Protein AF-V5ET49-F1 (afdb_monomer)

Sequence (143 aa):
MPYRIEYSANNRAACKGAKPCKGTKIKKGEMRLGTLVEIQGNQSFAYRHYGCITSQVIRNIKEKDGITDPVDLDGFEELIPADQAKLRRAFAEGHVAEEDIPDSARVKDDPESVEDADQKEAAEAVLPPSSASAESPTKKKRG

Mean predicted aligned error: 13.2 Å

Foldseek 3Di:
DQKAKDFACAFPAQACADPPRGRHTRHGRFIWMWGWDADPNDTDTRIHGPLRDALVNLVCCCPVVVCLACVPHHCLVVDDPVVNVQVRVCSVVSHHDPVSNDPSRDPDPPPPPDDDDPPDPDPPDDDDDDDDDDDDDDDDDDD

Organism: Kalmanozyma brasiliensis (strain GHG001) (NCBI:txid1365824)

Structure (mmCIF, N/CA/C/O backbone):
data_AF-V5ET49-F1
#
_entry.id   AF-V5ET49-F1
#
loop_
_atom_site.group_PDB
_atom_site.id
_atom_site.type_symbol
_atom_site.label_atom_id
_atom_site.label_alt_id
_atom_site.label_comp_id
_atom_site.label_asym_id
_atom_site.label_entity_id
_atom_site.label_seq_id
_atom_site.pdbx_PDB_ins_code
_atom_site.Cartn_x
_atom_site.Cartn_y
_atom_site.Cartn_z
_atom_site.occupancy
_atom_site.B_iso_or_equiv
_atom_site.auth_seq_id
_atom_site.auth_comp_id
_atom_site.auth_asym_id
_atom_site.auth_atom_id
_atom_site.pdbx_PDB_model_num
ATOM 1 N N . MET A 1 1 ? -9.105 10.335 0.039 1.00 68.44 1 MET A N 1
ATOM 2 C CA . MET A 1 1 ? -8.866 9.036 -0.619 1.00 68.44 1 MET A CA 1
ATOM 3 C C . MET A 1 1 ? -8.611 8.005 0.470 1.00 68.44 1 MET A C 1
ATOM 5 O O . MET A 1 1 ? -7.713 8.234 1.272 1.00 68.44 1 MET A O 1
ATOM 9 N N . PRO A 1 2 ? -9.426 6.946 0.595 1.00 88.19 2 PRO A N 1
ATOM 10 C CA . PRO A 1 2 ? -9.289 5.978 1.683 1.00 88.19 2 PRO A CA 1
ATOM 11 C C . PRO A 1 2 ? -8.209 4.924 1.419 1.00 88.19 2 PRO A C 1
ATOM 13 O O . PRO A 1 2 ? -7.975 4.081 2.279 1.00 88.19 2 PRO A O 1
ATOM 16 N N . TYR A 1 3 ? -7.531 4.967 0.273 1.00 93.62 3 TYR A N 1
ATOM 17 C CA . TYR A 1 3 ? -6.403 4.100 -0.042 1.00 93.62 3 TYR A CA 1
ATOM 18 C C . TYR A 1 3 ? -5.184 4.928 -0.435 1.00 93.62 3 TYR A C 1
ATOM 20 O O . TYR A 1 3 ? -5.329 5.945 -1.110 1.00 93.62 3 TYR A O 1
ATOM 28 N N . ARG A 1 4 ? -4.003 4.464 -0.020 1.00 94.69 4 ARG A N 1
ATOM 29 C CA . ARG A 1 4 ? -2.690 5.019 -0.371 1.00 94.69 4 ARG A CA 1
ATOM 30 C C . ARG A 1 4 ? -1.715 3.883 -0.655 1.00 94.69 4 ARG A C 1
ATOM 32 O O . ARG A 1 4 ? -1.625 2.952 0.147 1.00 94.69 4 ARG A O 1
ATOM 39 N N . ILE A 1 5 ? -0.987 3.945 -1.763 1.00 95.50 5 ILE A N 1
ATOM 40 C CA . ILE A 1 5 ? 0.114 3.029 -2.076 1.00 95.50 5 ILE A CA 1
ATOM 41 C C . ILE A 1 5 ? 1.443 3.730 -1.795 1.00 95.50 5 ILE A C 1
ATOM 43 O O . ILE A 1 5 ? 1.634 4.8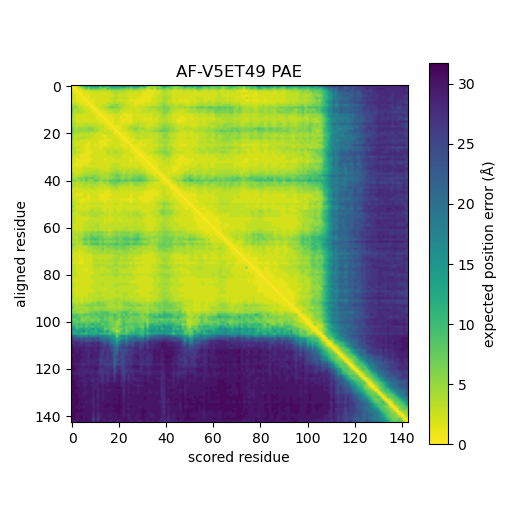78 -2.167 1.00 95.50 5 ILE A O 1
ATOM 47 N N . GLU A 1 6 ? 2.362 3.070 -1.098 1.00 96.50 6 GLU A N 1
ATOM 48 C CA . GLU A 1 6 ? 3.664 3.664 -0.775 1.00 96.50 6 GLU A CA 1
ATOM 49 C C . GLU A 1 6 ? 4.720 2.595 -0.475 1.00 96.50 6 GLU A C 1
ATOM 51 O O . GLU A 1 6 ? 4.405 1.430 -0.198 1.00 96.50 6 GLU A O 1
ATOM 56 N N . TYR A 1 7 ? 5.987 3.008 -0.453 1.00 96.81 7 TYR A N 1
ATOM 57 C CA . TYR A 1 7 ? 7.052 2.215 0.152 1.00 96.81 7 TYR A CA 1
ATOM 58 C C . TYR A 1 7 ? 7.052 2.389 1.666 1.00 96.81 7 TYR A C 1
ATOM 60 O O . TYR A 1 7 ? 6.960 3.493 2.202 1.00 96.81 7 TYR A O 1
ATOM 68 N N . SER A 1 8 ? 7.215 1.285 2.386 1.00 95.50 8 SER A N 1
ATOM 69 C CA . SER A 1 8 ? 7.275 1.322 3.838 1.00 95.50 8 SER A CA 1
ATOM 70 C C . SER A 1 8 ? 8.464 2.159 4.322 1.00 95.50 8 SER A C 1
ATOM 72 O O . SER A 1 8 ? 9.623 1.816 4.087 1.00 95.50 8 SER A O 1
ATOM 74 N N . ALA A 1 9 ? 8.201 3.235 5.063 1.00 94.25 9 ALA A N 1
ATOM 75 C CA . ALA A 1 9 ? 9.263 4.083 5.612 1.00 94.25 9 ALA A CA 1
ATOM 76 C C . ALA A 1 9 ? 10.054 3.406 6.754 1.00 94.25 9 ALA A C 1
ATOM 78 O O . ALA A 1 9 ? 11.196 3.776 7.042 1.00 94.25 9 ALA A O 1
ATOM 79 N N . ASN A 1 10 ? 9.452 2.424 7.437 1.00 93.38 10 ASN A N 1
ATOM 80 C CA . ASN A 1 10 ? 10.017 1.756 8.613 1.00 93.38 10 ASN A CA 1
ATOM 81 C C . ASN A 1 10 ? 9.484 0.317 8.787 1.00 93.38 10 ASN A C 1
ATOM 83 O O . ASN A 1 10 ? 8.608 -0.123 8.057 1.00 93.38 10 ASN A O 1
ATOM 87 N N . ASN A 1 11 ? 9.982 -0.408 9.794 1.00 93.94 11 ASN A N 1
ATOM 88 C CA . ASN A 1 11 ? 9.617 -1.809 10.072 1.00 93.94 11 ASN A CA 1
ATOM 89 C C . ASN A 1 11 ? 8.502 -1.966 11.132 1.00 93.94 11 ASN A C 1
ATOM 91 O O . ASN A 1 11 ? 8.487 -2.948 11.876 1.00 93.94 11 ASN A O 1
ATOM 95 N N . ARG A 1 12 ? 7.618 -0.972 11.312 1.00 92.31 12 ARG A N 1
ATOM 96 C CA . ARG A 1 12 ? 6.642 -0.982 12.425 1.00 92.31 12 ARG A CA 1
ATOM 97 C C . ARG A 1 12 ? 5.300 -1.603 12.049 1.00 92.31 12 ARG A C 1
ATOM 99 O O . ARG A 1 12 ? 4.706 -2.294 12.883 1.00 92.31 12 ARG A O 1
ATOM 106 N N . ALA A 1 13 ? 4.846 -1.369 10.818 1.00 94.44 13 ALA A N 1
ATOM 107 C CA . ALA A 1 13 ? 3.545 -1.817 10.337 1.00 94.44 13 ALA A CA 1
ATOM 108 C C . ALA A 1 13 ? 3.466 -3.349 10.276 1.00 94.44 13 ALA A C 1
ATOM 110 O O . ALA A 1 13 ? 4.402 -4.020 9.839 1.00 94.44 13 ALA A O 1
ATOM 111 N N . ALA A 1 14 ? 2.337 -3.890 10.727 1.00 95.12 14 ALA A N 1
ATOM 112 C CA . ALA A 1 14 ? 2.010 -5.305 10.620 1.00 95.12 14 ALA A CA 1
ATOM 113 C C . ALA A 1 14 ? 0.918 -5.487 9.566 1.00 95.12 14 ALA A C 1
ATOM 115 O O . ALA A 1 14 ? -0.053 -4.728 9.544 1.00 95.12 14 ALA A O 1
ATOM 116 N N . CYS A 1 15 ? 1.068 -6.496 8.717 1.00 95.94 15 CYS A N 1
ATOM 117 C CA . CYS A 1 15 ? 0.145 -6.747 7.628 1.00 95.94 15 CYS A CA 1
ATOM 118 C C . CYS A 1 15 ? -1.242 -7.150 8.138 1.00 95.94 15 CYS A C 1
ATOM 120 O O . CYS A 1 15 ? -1.388 -8.031 8.988 1.00 95.94 15 CYS A O 1
ATOM 122 N N . LYS A 1 16 ? -2.283 -6.525 7.587 1.00 94.44 16 LYS A N 1
ATOM 123 C CA . LYS A 1 16 ? -3.695 -6.858 7.835 1.00 94.44 16 LYS A CA 1
ATOM 124 C C . LYS A 1 16 ? -4.288 -7.792 6.769 1.00 94.44 16 LYS A C 1
ATOM 126 O O . LYS A 1 16 ? -5.506 -7.850 6.618 1.00 94.44 16 LYS A O 1
ATOM 131 N N . GLY A 1 17 ? -3.432 -8.496 6.026 1.00 91.19 17 GLY A N 1
ATOM 132 C CA . GLY A 1 17 ? -3.809 -9.528 5.059 1.00 91.19 17 GLY A CA 1
ATOM 133 C C . GLY A 1 17 ? -4.469 -10.755 5.699 1.00 91.19 17 GLY A C 1
ATOM 134 O O . GLY A 1 17 ? -4.695 -10.802 6.911 1.00 91.19 17 GLY A O 1
ATOM 135 N N . ALA A 1 18 ? -4.778 -11.757 4.876 1.00 89.12 18 ALA A N 1
ATOM 136 C CA . ALA A 1 18 ? -5.207 -13.071 5.356 1.00 89.12 18 ALA A CA 1
ATOM 137 C C . ALA A 1 18 ? -4.039 -13.826 6.026 1.00 89.12 18 ALA A C 1
ATOM 139 O O . ALA A 1 18 ? -2.874 -13.471 5.841 1.00 89.12 18 ALA A O 1
ATOM 140 N N . LYS A 1 19 ? -4.332 -14.856 6.833 1.00 86.75 19 LYS A N 1
ATOM 141 C CA . LYS A 1 19 ? -3.298 -15.797 7.305 1.00 86.75 19 LYS A CA 1
ATOM 142 C C . LYS A 1 19 ? -2.721 -16.543 6.080 1.00 86.75 19 LYS A C 1
ATOM 144 O O . LYS A 1 19 ? -3.507 -16.814 5.174 1.00 86.75 19 LYS A O 1
ATOM 149 N N . PRO A 1 20 ? -1.411 -16.851 6.020 1.00 89.06 20 PRO A N 1
ATOM 150 C CA . PRO A 1 20 ? -0.387 -16.686 7.065 1.00 89.06 20 PRO A CA 1
ATOM 151 C C . PRO A 1 20 ? 0.242 -15.278 7.158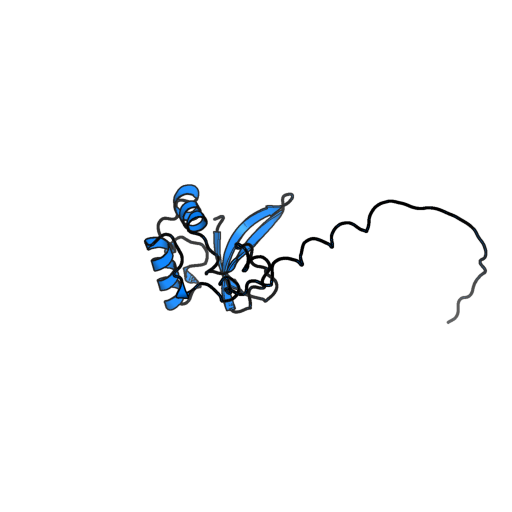 1.00 89.06 20 PRO A C 1
ATOM 153 O O . PRO A 1 20 ? 0.896 -14.961 8.146 1.00 89.06 20 PRO A O 1
ATOM 156 N N . CYS A 1 21 ? -0.028 -14.389 6.195 1.00 90.75 21 CYS A N 1
ATOM 157 C CA . CYS A 1 21 ? 0.551 -13.036 6.106 1.00 90.75 21 CYS A CA 1
ATOM 158 C C . CYS A 1 21 ? 0.138 -12.116 7.270 1.00 90.75 21 CYS A C 1
ATOM 160 O O . CYS A 1 21 ? 0.871 -11.196 7.650 1.00 90.75 21 CYS A O 1
ATOM 162 N N . LYS A 1 22 ? -1.051 -12.335 7.844 1.00 92.69 22 LYS A N 1
ATOM 163 C CA . LYS A 1 22 ? -1.622 -11.502 8.911 1.00 92.69 22 LYS A CA 1
ATOM 164 C C . LYS A 1 22 ? -0.674 -11.389 10.112 1.00 92.69 22 LYS A C 1
ATOM 166 O O . LYS A 1 22 ? -0.323 -12.381 10.732 1.00 92.69 22 LYS A O 1
ATOM 171 N N . GLY A 1 23 ? -0.324 -10.161 10.485 1.00 92.00 23 GLY A N 1
ATOM 172 C CA . GLY A 1 23 ? 0.550 -9.863 11.623 1.00 92.00 23 GLY A CA 1
ATOM 173 C C . GLY A 1 23 ? 2.040 -9.801 11.280 1.00 92.00 23 GLY A C 1
ATOM 174 O O . GLY A 1 23 ? 2.808 -9.233 12.058 1.00 92.00 23 GLY A O 1
ATOM 175 N N . THR A 1 24 ? 2.452 -10.288 10.106 1.00 94.62 24 THR A N 1
ATOM 176 C CA . THR A 1 24 ? 3.854 -10.211 9.679 1.00 94.62 24 THR A CA 1
ATOM 177 C C . THR A 1 24 ? 4.283 -8.762 9.445 1.00 94.62 24 THR A C 1
ATOM 179 O O . THR A 1 24 ? 3.487 -7.912 9.032 1.00 94.62 24 THR A O 1
ATOM 182 N N . LYS A 1 25 ? 5.540 -8.445 9.773 1.00 94.81 25 LYS A N 1
ATOM 183 C CA . LYS A 1 25 ? 6.071 -7.083 9.653 1.00 94.81 25 LYS A CA 1
ATOM 184 C C . LYS A 1 25 ? 6.322 -6.729 8.191 1.00 94.81 25 LYS A C 1
ATOM 186 O O . LYS A 1 25 ? 6.896 -7.522 7.453 1.00 94.81 25 LYS A O 1
ATOM 191 N N . ILE A 1 26 ? 5.926 -5.518 7.813 1.00 95.12 26 ILE A N 1
ATOM 192 C CA . ILE A 1 26 ? 6.246 -4.927 6.513 1.00 95.12 26 ILE A CA 1
ATOM 193 C C . ILE A 1 26 ? 7.584 -4.207 6.661 1.00 95.12 26 ILE A C 1
ATOM 195 O O . ILE A 1 26 ? 7.694 -3.274 7.467 1.00 95.12 26 ILE A O 1
ATOM 199 N N . LYS A 1 27 ? 8.610 -4.662 5.940 1.00 94.88 27 LYS A N 1
ATOM 200 C CA . LYS A 1 27 ? 9.962 -4.109 6.072 1.00 94.88 27 LYS A CA 1
ATOM 201 C C . LYS A 1 27 ? 10.097 -2.788 5.324 1.00 94.88 27 LYS A C 1
ATOM 203 O O . LYS A 1 27 ? 9.338 -2.488 4.410 1.00 94.88 27 LYS A O 1
ATOM 208 N N . LYS A 1 28 ? 11.082 -1.984 5.716 1.00 94.88 28 LYS A N 1
ATOM 209 C CA . LYS A 1 28 ? 11.431 -0.713 5.087 1.00 94.88 28 LYS A CA 1
ATOM 210 C C . LYS A 1 28 ? 11.762 -0.949 3.613 1.00 94.88 28 LYS A C 1
ATOM 212 O O . LYS A 1 28 ? 12.557 -1.829 3.303 1.00 94.88 28 LYS A O 1
ATOM 217 N N . GLY A 1 29 ? 11.183 -0.136 2.738 1.00 93.75 29 GLY A N 1
ATOM 218 C CA . GLY A 1 29 ? 11.335 -0.249 1.289 1.00 93.75 29 GLY A CA 1
ATOM 219 C C . GLY A 1 29 ? 10.392 -1.255 0.626 1.00 93.75 29 GLY A C 1
ATOM 220 O O . GLY A 1 29 ? 10.341 -1.287 -0.596 1.00 93.75 29 GLY A O 1
ATOM 221 N N . GLU A 1 30 ? 9.614 -2.042 1.378 1.00 93.81 30 GLU A N 1
ATOM 222 C CA . GLU A 1 30 ? 8.592 -2.912 0.783 1.00 93.81 30 GLU A CA 1
ATOM 223 C C . GLU A 1 30 ? 7.367 -2.096 0.354 1.00 93.81 30 GLU A C 1
ATOM 225 O O . GLU A 1 30 ? 6.896 -1.229 1.098 1.00 93.81 30 GLU A O 1
ATOM 230 N N . MET A 1 31 ? 6.830 -2.402 -0.829 1.00 94.81 31 MET A N 1
ATOM 231 C CA . MET A 1 31 ? 5.593 -1.803 -1.327 1.00 94.81 31 MET A CA 1
ATOM 232 C C . MET A 1 31 ? 4.389 -2.301 -0.512 1.00 94.81 31 MET A C 1
ATOM 234 O O . MET A 1 31 ? 4.191 -3.507 -0.313 1.00 94.81 31 MET A O 1
ATOM 238 N N . ARG A 1 32 ? 3.568 -1.362 -0.038 1.00 95.69 32 ARG A N 1
ATOM 239 C CA . ARG A 1 32 ? 2.401 -1.634 0.807 1.00 95.69 32 ARG A CA 1
ATOM 240 C C . ARG A 1 32 ? 1.216 -0.754 0.438 1.00 95.69 32 ARG A C 1
ATOM 242 O O . ARG A 1 32 ? 1.389 0.396 0.049 1.00 95.69 32 ARG A O 1
ATOM 249 N N . LEU A 1 33 ? 0.014 -1.288 0.639 1.00 95.94 33 LEU A N 1
ATOM 250 C CA . LEU A 1 33 ? -1.237 -0.544 0.515 1.00 95.94 33 LEU A CA 1
ATOM 251 C C . LEU A 1 33 ? -1.758 -0.195 1.910 1.00 95.94 33 LEU A C 1
ATOM 253 O O . LEU A 1 33 ? -1.969 -1.084 2.740 1.00 95.94 33 LEU A O 1
ATOM 257 N N . GLY A 1 34 ? -1.950 1.093 2.166 1.00 95.94 34 GLY A N 1
ATOM 258 C CA . GLY A 1 34 ? -2.643 1.623 3.329 1.00 95.94 34 GLY A CA 1
ATOM 259 C C . GLY A 1 34 ? -4.123 1.829 3.030 1.00 95.94 34 GLY A C 1
ATOM 260 O O . GLY A 1 34 ? -4.475 2.427 2.019 1.00 95.94 34 GLY A O 1
ATOM 261 N N . THR A 1 35 ? -4.986 1.361 3.926 1.00 94.31 35 THR A N 1
ATOM 262 C CA . THR A 1 35 ? -6.412 1.704 3.950 1.00 94.31 35 THR A CA 1
ATOM 263 C C . THR A 1 35 ? -6.677 2.605 5.147 1.00 94.31 35 THR A C 1
ATOM 265 O O . THR A 1 35 ? -6.335 2.239 6.273 1.00 94.31 35 THR A O 1
ATOM 268 N N . LEU A 1 36 ? -7.266 3.773 4.915 1.00 93.88 36 LEU A N 1
ATOM 269 C CA . LEU A 1 36 ? -7.670 4.704 5.955 1.00 93.88 36 LEU A CA 1
ATOM 270 C C . LEU A 1 36 ? -8.770 4.054 6.800 1.00 93.88 36 LEU A C 1
ATOM 272 O O . LEU A 1 36 ? -9.810 3.639 6.291 1.00 93.88 36 LEU A O 1
ATOM 276 N N . VAL A 1 37 ? -8.516 3.946 8.096 1.00 92.00 37 VAL A N 1
ATOM 277 C CA . VAL A 1 37 ? -9.439 3.428 9.101 1.00 92.00 37 VAL A CA 1
ATOM 278 C C . VAL A 1 37 ? -9.586 4.461 10.206 1.00 92.00 37 VAL A C 1
ATOM 280 O O . VAL A 1 37 ? -8.613 5.089 10.619 1.00 92.00 37 VAL A O 1
ATOM 283 N N . GLU A 1 38 ? -10.803 4.633 10.700 1.00 93.06 38 GLU A N 1
ATOM 284 C CA . GLU A 1 38 ? -11.079 5.511 11.830 1.00 93.06 38 GLU A CA 1
ATOM 285 C C . GLU A 1 38 ? -11.273 4.670 13.091 1.00 93.06 38 GLU A C 1
ATOM 287 O O . GLU A 1 38 ? -12.070 3.732 13.119 1.00 93.06 38 GLU A O 1
ATOM 292 N N . ILE A 1 39 ? -10.508 4.984 14.133 1.00 89.88 39 ILE A N 1
ATOM 293 C CA . ILE A 1 39 ? -10.553 4.307 15.425 1.00 89.88 39 ILE A CA 1
ATOM 294 C C . ILE A 1 39 ? -10.770 5.380 16.486 1.00 89.88 39 ILE A C 1
ATOM 296 O O . ILE A 1 39 ? -9.886 6.196 16.736 1.00 89.88 39 ILE A O 1
ATOM 300 N N . GLN A 1 40 ? -11.947 5.373 17.117 1.00 91.75 40 GLN A N 1
ATOM 301 C CA . GLN A 1 40 ? -12.303 6.313 18.191 1.00 91.75 40 GLN A CA 1
ATOM 302 C C . GLN A 1 40 ? -12.098 7.792 17.797 1.00 91.75 40 GLN A C 1
ATOM 304 O O . GLN A 1 40 ? -11.531 8.569 18.560 1.00 91.75 40 GLN A O 1
ATOM 309 N N . GLY A 1 41 ? -12.508 8.173 16.581 1.00 91.69 41 GLY A N 1
ATOM 310 C CA . GLY A 1 41 ? -12.348 9.538 16.061 1.00 91.69 41 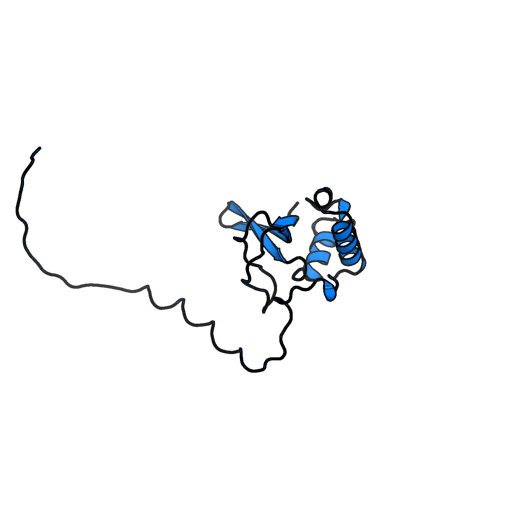GLY A CA 1
ATOM 311 C C . GLY A 1 41 ? -10.943 9.877 15.551 1.00 91.69 41 GLY A C 1
ATOM 312 O O . GLY A 1 41 ? -10.734 10.966 15.024 1.00 91.69 41 GLY A O 1
ATOM 313 N N . ASN A 1 42 ? -9.976 8.959 15.669 1.00 91.19 42 ASN A N 1
ATOM 314 C CA . ASN A 1 42 ? -8.633 9.129 15.123 1.00 91.19 42 ASN A CA 1
ATOM 315 C C . ASN A 1 42 ? -8.485 8.345 13.822 1.00 91.19 42 ASN A C 1
ATOM 317 O O . ASN A 1 42 ? -8.703 7.133 13.780 1.00 91.19 42 ASN A O 1
ATOM 321 N N . GLN A 1 43 ? -8.057 9.025 12.766 1.00 92.44 43 GLN A N 1
ATOM 322 C CA . GLN A 1 43 ? -7.758 8.385 11.492 1.00 92.44 43 GLN A CA 1
ATOM 323 C C . GLN A 1 43 ? -6.345 7.794 11.506 1.00 92.44 43 GLN A C 1
ATOM 325 O O . GLN A 1 43 ? -5.378 8.433 11.918 1.00 92.44 43 GLN A O 1
ATOM 330 N N . SER A 1 44 ? -6.227 6.550 11.058 1.00 92.12 44 SER A N 1
ATOM 331 C CA . SER A 1 44 ? -4.976 5.804 10.945 1.00 92.12 44 SER A CA 1
ATOM 332 C C . SER A 1 44 ? -4.997 4.955 9.677 1.00 92.12 44 SER A C 1
ATOM 334 O O . SER A 1 44 ? -6.049 4.731 9.089 1.00 92.12 44 SER A O 1
ATOM 336 N N . PHE A 1 45 ? -3.844 4.454 9.246 1.00 93.56 45 PHE A N 1
ATOM 337 C CA . PHE A 1 45 ? -3.761 3.542 8.109 1.00 93.56 45 PHE A CA 1
ATOM 338 C C . PHE A 1 45 ? -3.568 2.099 8.575 1.00 93.56 45 PHE A C 1
ATOM 340 O O . PHE A 1 45 ? -2.637 1.768 9.314 1.00 93.56 45 PHE A O 1
ATOM 347 N N . ALA A 1 46 ? -4.432 1.214 8.088 1.00 94.44 46 ALA A N 1
ATOM 348 C CA . ALA A 1 46 ? -4.243 -0.223 8.148 1.00 94.44 46 ALA A CA 1
ATOM 349 C C . ALA A 1 46 ? -3.451 -0.674 6.916 1.00 94.44 46 ALA A C 1
ATOM 351 O O . ALA A 1 46 ? -3.932 -0.562 5.791 1.00 94.44 46 ALA A O 1
ATOM 352 N N . TYR A 1 47 ? -2.243 -1.197 7.125 1.00 96.19 47 TYR A N 1
ATOM 353 C CA . TYR A 1 47 ? -1.355 -1.581 6.029 1.00 96.19 47 TYR A CA 1
ATOM 354 C C . TYR A 1 47 ? -1.452 -3.065 5.673 1.00 96.19 47 TYR A C 1
ATOM 356 O O . TYR A 1 47 ? -1.611 -3.934 6.538 1.00 96.19 47 TYR A O 1
ATOM 364 N N . ARG A 1 48 ? -1.286 -3.362 4.387 1.00 95.56 48 ARG A N 1
ATOM 365 C CA . ARG A 1 48 ? -1.105 -4.709 3.835 1.00 95.56 48 ARG A CA 1
ATOM 366 C C . ARG A 1 48 ? 0.128 -4.721 2.942 1.00 95.56 48 ARG A C 1
ATOM 368 O O . ARG A 1 48 ? 0.396 -3.727 2.272 1.00 95.56 48 ARG A O 1
ATOM 375 N N . HIS A 1 49 ? 0.853 -5.839 2.903 1.00 95.19 49 HIS A N 1
ATOM 376 C CA . HIS A 1 49 ? 1.811 -6.075 1.818 1.00 95.19 49 HIS A CA 1
ATOM 377 C C . HIS A 1 49 ? 1.090 -5.978 0.477 1.00 95.19 49 HIS A C 1
ATOM 379 O O . HIS A 1 49 ? -0.077 -6.366 0.392 1.00 95.19 49 HIS A O 1
ATOM 385 N N . TYR A 1 50 ? 1.787 -5.518 -0.560 1.00 94.38 50 TYR A N 1
ATOM 386 C CA . TYR A 1 50 ? 1.237 -5.477 -1.913 1.00 94.38 50 TYR A CA 1
ATOM 387 C C . TYR A 1 50 ? 0.666 -6.837 -2.352 1.00 94.38 50 TYR A C 1
ATOM 389 O O . TYR A 1 50 ? -0.503 -6.928 -2.706 1.00 94.38 50 TYR A O 1
ATOM 397 N N . GLY A 1 51 ? 1.416 -7.927 -2.176 1.00 92.56 51 GLY A N 1
ATOM 398 C CA . GLY A 1 51 ? 0.924 -9.278 -2.469 1.00 92.56 51 GLY A CA 1
ATOM 399 C C . GLY A 1 51 ? -0.185 -9.808 -1.549 1.00 92.56 51 GLY A C 1
ATOM 400 O O . GLY A 1 51 ? -0.749 -10.859 -1.819 1.00 92.56 51 GLY A O 1
ATOM 401 N N . CYS A 1 52 ? -0.525 -9.101 -0.464 1.00 93.50 52 CYS A N 1
ATOM 402 C CA . CYS A 1 52 ? -1.646 -9.445 0.422 1.00 93.50 52 CYS A CA 1
ATOM 403 C C . CYS A 1 52 ? -2.906 -8.593 0.112 1.00 93.50 52 CYS A C 1
ATOM 405 O O . CYS A 1 52 ? -3.872 -8.604 0.891 1.00 93.50 52 CYS A O 1
ATOM 407 N N . ILE A 1 53 ? -2.906 -7.846 -1.004 1.00 92.88 53 ILE A N 1
ATOM 408 C CA . ILE A 1 53 ? -4.079 -7.159 -1.562 1.00 92.88 53 ILE A CA 1
ATOM 409 C C . ILE A 1 53 ? -4.974 -8.199 -2.244 1.00 92.88 53 ILE A C 1
ATOM 411 O O . ILE A 1 53 ? -4.549 -8.920 -3.140 1.00 92.88 53 ILE A O 1
ATOM 415 N N . THR A 1 54 ? -6.235 -8.271 -1.824 1.00 89.56 54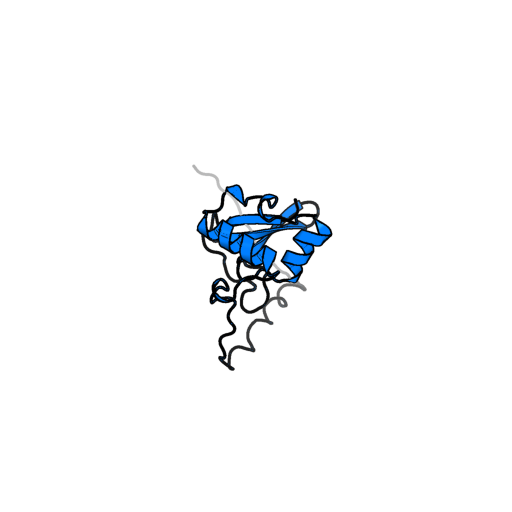 THR A N 1
ATOM 416 C CA . THR A 1 54 ? -7.208 -9.200 -2.408 1.00 89.56 54 THR A CA 1
ATOM 417 C C . THR A 1 54 ? -7.951 -8.558 -3.574 1.00 89.56 54 THR A C 1
ATOM 419 O O . THR A 1 54 ? -8.076 -7.333 -3.652 1.00 89.56 54 THR A O 1
ATOM 422 N N . SER A 1 55 ? -8.542 -9.385 -4.435 1.00 91.56 55 SER A N 1
ATOM 423 C CA . SER A 1 55 ? -9.417 -8.917 -5.517 1.00 91.56 55 SER A CA 1
ATOM 424 C C . SER A 1 55 ? -10.572 -8.050 -5.013 1.00 91.56 55 SER A C 1
ATOM 426 O O . SER A 1 55 ? -10.939 -7.056 -5.634 1.00 91.56 55 SER A O 1
ATOM 428 N N . GLN A 1 56 ? -11.095 -8.354 -3.822 1.00 91.50 56 GLN A N 1
ATOM 429 C CA . GLN A 1 56 ? -12.119 -7.543 -3.168 1.00 91.50 56 GLN A CA 1
ATOM 430 C C . GLN A 1 56 ? -11.631 -6.126 -2.831 1.00 91.50 56 GLN A C 1
ATOM 432 O O . GLN A 1 56 ? -12.412 -5.182 -2.918 1.00 91.50 56 GLN A O 1
ATOM 437 N N . VAL A 1 57 ? -10.362 -5.956 -2.446 1.00 91.62 57 VAL A N 1
ATOM 438 C CA . VAL A 1 57 ? -9.795 -4.626 -2.179 1.00 91.62 57 VAL A CA 1
ATOM 439 C C . VAL A 1 57 ? -9.700 -3.827 -3.474 1.00 91.62 57 VAL A C 1
ATOM 441 O O . VAL A 1 57 ? -10.168 -2.695 -3.506 1.00 91.62 57 VAL A O 1
ATOM 444 N N . ILE A 1 58 ? -9.193 -4.428 -4.553 1.00 91.25 58 ILE A N 1
ATOM 445 C CA . ILE A 1 58 ? -9.106 -3.770 -5.869 1.00 91.25 58 ILE A CA 1
ATOM 446 C C . ILE A 1 58 ? -10.502 -3.394 -6.375 1.00 91.25 58 ILE A C 1
ATOM 448 O O . ILE A 1 58 ? -10.725 -2.278 -6.839 1.00 91.25 58 ILE A O 1
ATOM 452 N N . ARG A 1 59 ? -11.477 -4.292 -6.210 1.00 91.94 59 ARG A N 1
ATOM 453 C CA . ARG A 1 59 ? -12.878 -4.023 -6.538 1.00 91.94 59 ARG A CA 1
ATOM 454 C C . ARG A 1 59 ? -13.455 -2.869 -5.717 1.00 91.94 59 ARG A C 1
ATOM 456 O O . ARG A 1 59 ? -14.120 -2.011 -6.282 1.00 91.94 59 ARG A O 1
ATOM 463 N N . ASN A 1 60 ? -13.191 -2.818 -4.410 1.00 92.00 60 ASN A N 1
ATOM 464 C CA . ASN A 1 60 ? -13.638 -1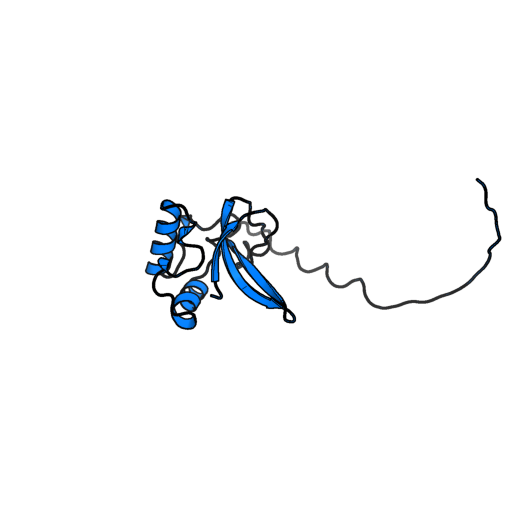.709 -3.566 1.00 92.00 60 ASN A CA 1
ATOM 465 C C . ASN A 1 60 ? -13.035 -0.374 -4.024 1.00 92.00 60 ASN A C 1
ATOM 467 O O . ASN A 1 60 ? -13.768 0.604 -4.077 1.00 92.00 60 ASN A O 1
ATOM 471 N N . ILE A 1 61 ? -11.747 -0.339 -4.377 1.00 90.38 61 ILE A N 1
ATOM 472 C CA . ILE A 1 61 ? -11.087 0.876 -4.882 1.00 90.38 61 ILE A CA 1
ATOM 473 C C . ILE A 1 61 ? -11.790 1.380 -6.153 1.00 90.38 61 ILE A C 1
ATOM 475 O O . ILE A 1 61 ? -12.132 2.555 -6.260 1.00 90.38 61 ILE A O 1
ATOM 479 N N . LYS A 1 62 ? -12.087 0.475 -7.090 1.00 89.69 62 LYS A N 1
ATOM 480 C CA . LYS A 1 62 ? -12.770 0.824 -8.342 1.00 89.69 62 LYS A CA 1
ATOM 481 C C . LYS A 1 62 ? -14.221 1.250 -8.143 1.00 89.69 62 LYS A C 1
ATOM 483 O O . LYS A 1 62 ? -14.642 2.273 -8.667 1.00 89.69 62 LYS A O 1
ATOM 488 N N . GLU A 1 63 ? -15.000 0.450 -7.419 1.00 89.69 63 GLU A N 1
ATOM 489 C CA . GLU A 1 63 ? -16.453 0.633 -7.318 1.00 89.69 63 GLU A CA 1
ATOM 490 C C . GLU A 1 63 ? -16.853 1.679 -6.276 1.00 89.69 63 GLU A C 1
ATOM 492 O O . GLU A 1 63 ? -17.823 2.400 -6.486 1.00 89.69 63 GLU A O 1
ATOM 497 N N . LYS A 1 64 ? -16.150 1.747 -5.137 1.00 87.25 64 LYS A N 1
ATOM 498 C CA . LYS A 1 64 ? -16.536 2.627 -4.021 1.00 87.25 64 LYS A CA 1
ATOM 499 C C . LYS A 1 64 ? -15.868 3.987 -4.095 1.00 87.25 64 LYS A C 1
ATOM 501 O O . LYS A 1 64 ? -16.521 4.976 -3.785 1.00 87.25 64 LYS A O 1
ATOM 506 N N . ASP A 1 65 ? -14.606 4.032 -4.514 1.00 84.25 65 ASP A N 1
ATOM 507 C CA . ASP A 1 65 ? -13.873 5.296 -4.630 1.00 84.25 65 ASP A CA 1
ATOM 508 C C . ASP A 1 65 ? -13.859 5.849 -6.055 1.00 84.25 65 ASP A C 1
ATOM 510 O O . ASP A 1 65 ? -13.401 6.968 -6.265 1.00 84.25 65 ASP A O 1
ATOM 514 N N . GLY A 1 66 ? -14.368 5.088 -7.031 1.00 86.62 66 GLY A N 1
ATOM 515 C CA . GLY A 1 66 ? -14.424 5.511 -8.430 1.00 86.62 66 GLY A CA 1
ATOM 516 C C . GLY A 1 66 ? -13.058 5.556 -9.118 1.00 86.62 66 GLY A C 1
ATOM 517 O O . GLY A 1 66 ? -12.938 6.164 -10.176 1.00 86.62 66 GLY A O 1
ATOM 518 N N . ILE A 1 67 ? -12.031 4.931 -8.533 1.00 87.69 67 ILE A N 1
ATOM 519 C CA . ILE A 1 67 ? -10.662 4.926 -9.061 1.00 87.69 67 ILE A CA 1
ATOM 520 C C . ILE A 1 67 ? -10.554 3.801 -10.096 1.00 87.69 67 ILE A C 1
ATOM 522 O O . ILE A 1 67 ? -10.268 2.648 -9.760 1.00 87.69 67 ILE A O 1
ATOM 526 N N . THR A 1 68 ? -10.838 4.119 -11.360 1.00 85.38 68 THR A N 1
ATOM 527 C CA . THR A 1 68 ? -10.739 3.161 -12.475 1.00 85.38 68 THR A CA 1
ATOM 528 C C . THR A 1 68 ? -9.298 2.914 -12.885 1.00 85.38 68 THR A C 1
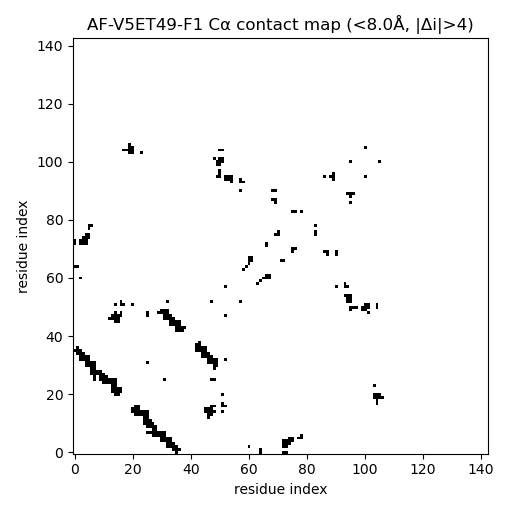ATOM 530 O O . THR A 1 68 ? -8.934 1.771 -13.177 1.00 85.38 68 THR A O 1
ATOM 533 N N . ASP A 1 69 ? -8.487 3.969 -12.844 1.00 88.31 69 ASP A N 1
ATOM 534 C CA . ASP A 1 69 ? -7.087 3.948 -13.222 1.00 88.31 69 ASP A CA 1
ATOM 535 C C . ASP A 1 69 ? -6.192 4.053 -11.983 1.00 88.31 69 ASP A C 1
ATOM 537 O O . ASP A 1 69 ? -6.407 4.902 -11.120 1.00 88.31 69 ASP A O 1
ATOM 541 N N . PRO A 1 70 ? -5.141 3.221 -11.876 1.00 89.31 70 PRO A N 1
ATOM 542 C CA . PRO A 1 70 ? -4.244 3.248 -10.721 1.00 89.31 70 PRO A CA 1
ATOM 543 C C . PRO A 1 70 ? -3.448 4.553 -10.616 1.00 89.31 70 PRO A C 1
ATOM 545 O O . PRO A 1 70 ? -2.864 4.803 -9.571 1.00 89.31 70 PRO A O 1
ATOM 548 N N . VAL A 1 71 ? -3.412 5.365 -11.678 1.00 91.81 71 VAL A N 1
ATOM 549 C CA . VAL A 1 71 ? -2.762 6.684 -11.691 1.00 91.81 71 VAL A CA 1
ATOM 550 C C . VAL A 1 71 ? -3.451 7.650 -10.726 1.00 91.81 71 VAL A C 1
ATOM 552 O O . VAL A 1 71 ? -2.775 8.462 -10.109 1.00 91.81 71 VAL A O 1
ATOM 555 N N . ASP A 1 72 ? -4.763 7.504 -10.534 1.00 91.62 72 ASP A N 1
ATOM 556 C CA . ASP A 1 72 ? -5.540 8.336 -9.610 1.00 91.62 72 ASP A CA 1
ATOM 557 C C . ASP A 1 72 ? -5.427 7.859 -8.147 1.00 91.62 72 ASP A C 1
ATOM 559 O O . ASP A 1 72 ? -6.021 8.447 -7.241 1.00 91.62 72 ASP A O 1
ATOM 563 N N . LEU A 1 73 ? -4.684 6.774 -7.889 1.00 92.81 73 LEU A N 1
ATOM 564 C CA . LEU A 1 73 ? -4.447 6.264 -6.542 1.00 92.81 73 LEU A CA 1
ATOM 565 C C . LEU A 1 73 ? -3.365 7.092 -5.834 1.00 92.81 73 LEU A C 1
ATOM 567 O O . LEU A 1 73 ? -2.266 7.282 -6.356 1.00 92.81 73 LEU A O 1
ATOM 571 N N . ASP A 1 74 ? -3.644 7.510 -4.597 1.00 94.31 74 ASP A N 1
ATOM 572 C CA . ASP A 1 74 ? -2.685 8.261 -3.780 1.00 94.31 74 ASP A CA 1
ATOM 573 C C . ASP A 1 74 ? -1.351 7.510 -3.630 1.00 94.31 74 ASP A C 1
ATOM 575 O O . ASP A 1 74 ? -1.330 6.357 -3.192 1.00 94.31 74 ASP A O 1
ATOM 579 N N . GLY A 1 75 ? -0.247 8.179 -3.974 1.00 93.75 75 GLY A N 1
ATOM 580 C CA . GLY A 1 75 ? 1.117 7.650 -3.920 1.00 93.75 75 GLY A CA 1
ATOM 581 C C . GLY A 1 75 ? 1.574 6.856 -5.153 1.00 93.75 75 GLY A C 1
ATOM 582 O O . GLY A 1 75 ? 2.716 6.399 -5.181 1.00 93.75 75 GLY A O 1
ATOM 583 N N . PHE A 1 76 ? 0.751 6.727 -6.205 1.00 94.06 76 PHE A N 1
ATOM 584 C CA . PHE A 1 76 ? 1.150 6.061 -7.455 1.00 94.06 76 PHE A CA 1
ATOM 585 C C . PHE A 1 76 ? 2.398 6.690 -8.096 1.00 94.06 76 PHE A C 1
ATOM 587 O O . PHE A 1 76 ? 3.311 5.983 -8.526 1.00 94.06 76 PHE A O 1
ATOM 594 N N . GLU A 1 77 ? 2.454 8.022 -8.141 1.00 94.81 77 GLU A N 1
ATOM 595 C CA . GLU A 1 77 ? 3.548 8.779 -8.764 1.00 94.81 77 GLU A CA 1
ATOM 596 C C . GLU A 1 77 ? 4.885 8.628 -8.020 1.00 94.81 77 GLU A C 1
ATOM 598 O O . GLU A 1 77 ? 5.946 8.791 -8.619 1.00 94.81 77 GLU A O 1
ATOM 603 N N . GLU A 1 78 ? 4.844 8.272 -6.732 1.00 94.12 78 GLU A N 1
ATOM 604 C CA . GLU A 1 78 ? 6.028 8.057 -5.889 1.00 94.12 78 GLU A CA 1
ATOM 605 C C . GLU A 1 78 ? 6.675 6.674 -6.122 1.00 94.12 78 GLU A C 1
ATOM 607 O O . GLU A 1 78 ? 7.801 6.427 -5.679 1.00 94.12 78 GLU A O 1
ATOM 612 N N . LEU A 1 79 ? 5.981 5.757 -6.809 1.00 94.38 79 LEU A N 1
ATOM 613 C CA . LEU A 1 79 ? 6.483 4.415 -7.111 1.00 94.38 79 LEU A CA 1
ATOM 614 C C . LEU A 1 79 ? 7.494 4.427 -8.260 1.00 94.38 79 LEU A C 1
ATOM 616 O O . LEU A 1 79 ? 7.391 5.218 -9.198 1.00 94.38 79 LEU A O 1
ATOM 620 N N . ILE A 1 80 ? 8.431 3.475 -8.252 1.00 95.31 80 ILE A N 1
ATOM 621 C CA . ILE A 1 80 ? 9.330 3.276 -9.395 1.00 95.31 80 ILE A CA 1
ATOM 622 C C . ILE A 1 80 ? 8.546 2.759 -10.617 1.00 95.31 80 ILE A C 1
ATOM 624 O O . ILE A 1 80 ? 7.567 2.025 -10.451 1.00 95.31 80 ILE A O 1
ATOM 628 N N . PRO A 1 81 ? 9.000 3.027 -11.858 1.00 94.81 81 PRO A N 1
ATOM 629 C CA . PRO A 1 81 ? 8.275 2.630 -13.071 1.00 94.81 81 PRO A CA 1
ATOM 630 C C . PRO A 1 81 ? 7.951 1.130 -13.167 1.00 94.81 81 PRO A C 1
ATOM 632 O O . PRO A 1 81 ? 6.918 0.746 -13.715 1.00 94.81 81 PRO A O 1
ATOM 635 N N . ALA A 1 82 ? 8.813 0.271 -12.613 1.00 92.75 82 ALA A N 1
ATOM 636 C CA . ALA A 1 82 ? 8.576 -1.170 -12.568 1.00 92.75 82 ALA A CA 1
ATOM 637 C C . ALA A 1 82 ? 7.365 -1.535 -11.687 1.00 92.75 82 ALA A C 1
ATOM 639 O O . ALA A 1 82 ? 6.517 -2.319 -12.109 1.00 92.75 82 ALA A O 1
ATOM 640 N N . ASP A 1 83 ? 7.242 -0.932 -10.503 1.00 94.12 83 ASP A N 1
ATOM 641 C CA . ASP A 1 83 ? 6.129 -1.190 -9.582 1.00 94.12 83 ASP A CA 1
ATOM 642 C C . ASP A 1 83 ? 4.836 -0.510 -10.047 1.00 94.12 83 ASP A C 1
ATOM 644 O O . ASP A 1 83 ? 3.753 -1.081 -9.917 1.00 94.12 83 ASP A O 1
ATOM 648 N N . GLN A 1 84 ? 4.940 0.650 -10.703 1.00 94.56 84 GLN A N 1
ATOM 649 C CA . GLN A 1 84 ? 3.812 1.265 -11.406 1.00 94.56 84 GLN A CA 1
ATOM 650 C C . GLN A 1 84 ? 3.215 0.312 -12.453 1.00 94.56 84 GLN A C 1
ATOM 652 O O . GLN A 1 84 ? 1.993 0.175 -12.551 1.00 94.56 84 GLN A O 1
ATOM 657 N N . ALA A 1 85 ? 4.061 -0.382 -13.223 1.00 93.94 85 ALA A N 1
ATOM 658 C CA . ALA A 1 85 ? 3.608 -1.364 -14.204 1.00 93.94 85 ALA A CA 1
ATOM 659 C C . ALA A 1 85 ? 2.925 -2.573 -13.543 1.00 93.94 85 ALA A C 1
ATOM 661 O O . ALA A 1 85 ? 1.912 -3.050 -14.057 1.00 93.94 85 ALA A O 1
ATOM 662 N N . LYS A 1 86 ? 3.425 -3.038 -12.391 1.00 91.75 86 LYS A N 1
ATOM 663 C CA . LYS A 1 86 ? 2.783 -4.111 -11.613 1.00 91.75 86 LYS A CA 1
ATOM 664 C C . LYS A 1 86 ? 1.398 -3.705 -11.127 1.00 91.75 86 LYS A C 1
ATOM 666 O O . LYS A 1 86 ? 0.442 -4.445 -11.340 1.00 91.75 86 LYS A O 1
ATOM 671 N N . LEU A 1 87 ? 1.271 -2.511 -10.553 1.00 92.62 87 LEU A N 1
ATOM 672 C CA . LEU A 1 87 ? -0.005 -2.006 -10.054 1.00 92.62 87 LEU A CA 1
ATOM 673 C C . LEU A 1 87 ? -1.024 -1.825 -11.191 1.00 92.62 87 LEU A C 1
ATOM 675 O O . LEU A 1 87 ? -2.195 -2.159 -11.024 1.00 92.62 87 LEU A O 1
ATOM 679 N N . ARG A 1 88 ? -0.573 -1.392 -12.378 1.00 93.81 88 ARG A N 1
ATOM 680 C CA . ARG A 1 88 ? -1.402 -1.358 -13.597 1.00 93.81 88 ARG A CA 1
ATOM 681 C C . ARG A 1 88 ? -1.915 -2.731 -14.004 1.00 93.81 88 ARG A C 1
ATOM 683 O O . ARG A 1 88 ? -3.104 -2.861 -14.284 1.00 93.81 88 ARG A O 1
ATOM 690 N N . ARG A 1 89 ? -1.054 -3.751 -14.001 1.00 92.69 89 ARG A N 1
ATOM 691 C CA . ARG A 1 89 ? -1.465 -5.136 -14.281 1.00 92.69 89 ARG A CA 1
ATOM 692 C C . ARG A 1 89 ? -2.475 -5.628 -13.251 1.00 92.69 89 ARG A C 1
ATOM 694 O O . ARG A 1 89 ? -3.540 -6.093 -13.638 1.00 92.69 89 ARG A O 1
ATOM 701 N N . ALA A 1 90 ? -2.214 -5.404 -11.963 1.00 91.88 90 ALA A N 1
ATOM 702 C CA . ALA A 1 90 ? -3.121 -5.825 -10.901 1.00 91.88 90 ALA A CA 1
ATOM 703 C C . ALA A 1 90 ? -4.497 -5.144 -10.983 1.00 91.88 90 ALA A C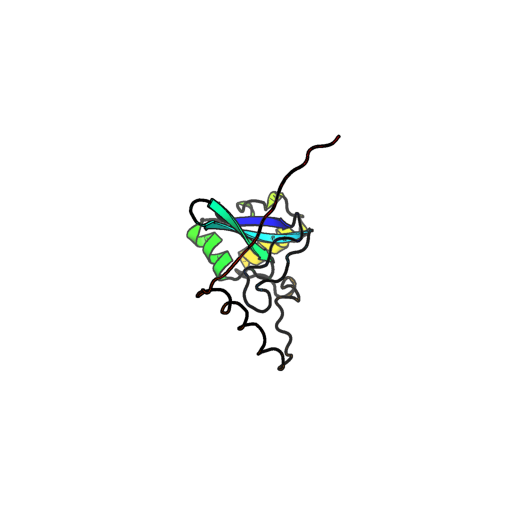 1
ATOM 705 O O . ALA A 1 90 ? -5.527 -5.776 -10.752 1.00 91.88 90 ALA A O 1
ATOM 706 N N . PHE A 1 91 ? -4.543 -3.862 -11.360 1.00 90.75 91 PHE A N 1
ATOM 707 C CA . PHE A 1 91 ? -5.806 -3.179 -11.627 1.00 90.75 91 PHE A CA 1
ATOM 708 C C . PHE A 1 91 ? -6.506 -3.749 -12.862 1.00 90.75 91 PHE A C 1
ATOM 710 O O . PHE A 1 91 ? -7.715 -3.952 -12.805 1.00 90.75 91 PHE A O 1
ATOM 717 N N . ALA A 1 92 ? -5.800 -4.041 -13.955 1.00 90.25 92 ALA A N 1
ATOM 718 C CA . ALA A 1 92 ? -6.406 -4.619 -15.156 1.00 90.25 92 ALA A CA 1
ATOM 719 C C . ALA A 1 92 ? -6.980 -6.026 -14.903 1.00 90.25 92 ALA A C 1
ATOM 721 O O . ALA A 1 92 ? -8.118 -6.305 -15.272 1.00 90.25 92 ALA A O 1
ATOM 722 N N . GLU A 1 93 ? -6.221 -6.880 -14.219 1.00 89.25 93 GLU A N 1
ATOM 723 C CA . GLU A 1 93 ? -6.576 -8.273 -13.919 1.00 89.25 93 GLU A CA 1
ATOM 724 C C . GLU A 1 93 ? -7.517 -8.406 -12.711 1.00 89.25 93 GLU A C 1
ATOM 726 O O . GLU A 1 93 ? -8.150 -9.443 -12.503 1.00 89.25 93 GLU A O 1
ATOM 731 N N . GLY A 1 94 ? -7.621 -7.361 -11.887 1.00 88.00 94 GLY A N 1
ATOM 732 C CA . GLY A 1 94 ? -8.451 -7.344 -10.683 1.00 88.00 94 GLY A CA 1
ATOM 733 C C . GLY A 1 94 ? -7.884 -8.152 -9.512 1.00 88.00 94 GLY A C 1
ATOM 734 O O . GLY A 1 94 ? -8.582 -8.326 -8.514 1.00 88.00 94 GLY A O 1
ATOM 735 N N . HIS A 1 95 ? -6.651 -8.646 -9.606 1.00 88.25 95 HIS A N 1
ATOM 736 C CA . HIS A 1 95 ? -5.929 -9.360 -8.553 1.00 88.25 95 HIS A CA 1
ATOM 737 C C . HIS A 1 95 ? -4.421 -9.132 -8.706 1.00 88.25 95 HIS A C 1
ATOM 739 O O . HIS A 1 95 ? -3.959 -8.715 -9.761 1.00 88.25 95 HIS A O 1
ATOM 745 N N . VAL A 1 96 ? -3.652 -9.353 -7.640 1.00 90.25 96 VAL A N 1
ATOM 746 C CA . VAL A 1 96 ? -2.187 -9.256 -7.695 1.00 90.25 96 VAL A CA 1
ATOM 747 C C . VAL A 1 96 ? -1.610 -10.555 -8.257 1.00 90.25 96 VAL A C 1
ATOM 749 O O . VAL A 1 96 ? -2.107 -11.631 -7.927 1.00 90.25 96 VAL A O 1
ATOM 752 N N . ALA A 1 97 ? -0.564 -10.447 -9.079 1.00 83.56 97 ALA A N 1
ATOM 753 C CA . ALA A 1 97 ? 0.138 -11.597 -9.636 1.00 83.56 97 ALA A CA 1
ATOM 754 C C . ALA A 1 97 ? 0.730 -12.488 -8.531 1.00 83.56 97 ALA A C 1
ATOM 756 O O . ALA A 1 97 ? 1.254 -11.994 -7.530 1.00 83.56 97 ALA A O 1
ATOM 757 N N . GLU A 1 98 ? 0.704 -13.806 -8.737 1.00 78.75 98 GLU A N 1
ATOM 758 C CA . GLU A 1 98 ? 1.201 -14.793 -7.762 1.00 78.75 98 GLU A CA 1
ATOM 759 C C . GLU A 1 98 ? 2.699 -14.627 -7.441 1.00 78.75 98 GLU A C 1
ATOM 761 O O . GLU A 1 98 ? 3.165 -14.944 -6.343 1.00 78.75 98 GLU A O 1
ATOM 766 N N . GLU A 1 99 ? 3.456 -14.070 -8.385 1.00 80.31 99 GLU A N 1
ATOM 767 C CA . GLU A 1 99 ? 4.880 -13.759 -8.245 1.00 80.31 99 GLU A CA 1
ATOM 768 C C . GLU A 1 99 ? 5.151 -12.670 -7.196 1.00 80.31 99 GLU A C 1
ATOM 770 O O . GLU A 1 99 ? 6.181 -12.703 -6.524 1.00 80.31 99 GLU A O 1
ATOM 775 N N . ASP A 1 100 ? 4.217 -11.730 -7.025 1.00 81.88 100 ASP A N 1
ATOM 776 C CA . ASP A 1 100 ? 4.329 -10.603 -6.094 1.00 81.88 100 ASP A CA 1
ATOM 777 C C . ASP A 1 100 ? 3.772 -10.933 -4.692 1.00 81.88 100 ASP A C 1
ATOM 779 O O . ASP A 1 100 ? 3.796 -10.089 -3.787 1.00 81.88 100 ASP A O 1
ATOM 783 N N . ILE A 1 101 ? 3.275 -12.160 -4.490 1.00 80.06 101 ILE A N 1
ATOM 784 C CA . ILE A 1 101 ? 2.834 -12.663 -3.186 1.00 80.06 101 ILE A CA 1
ATOM 785 C C . ILE A 1 101 ? 4.074 -12.942 -2.322 1.00 80.06 101 ILE A C 1
ATOM 787 O O . ILE A 1 101 ? 4.879 -13.807 -2.678 1.00 80.06 101 ILE A O 1
ATOM 791 N N . PRO A 1 102 ? 4.250 -12.251 -1.175 1.00 77.12 102 PRO A N 1
ATOM 792 C CA . PRO A 1 102 ? 5.416 -12.464 -0.327 1.00 77.12 102 PRO A CA 1
ATOM 793 C C . PRO A 1 102 ? 5.404 -13.876 0.267 1.00 77.12 102 PRO A C 1
ATOM 795 O O . PRO A 1 102 ? 4.341 -14.440 0.527 1.00 77.12 102 PRO A O 1
ATOM 798 N N . ASP A 1 103 ? 6.579 -14.423 0.586 1.00 74.69 103 ASP A N 1
ATOM 799 C CA . ASP A 1 103 ? 6.689 -15.754 1.208 1.00 74.69 103 ASP A CA 1
ATOM 800 C C . ASP A 1 103 ? 5.942 -15.851 2.548 1.00 74.69 103 ASP A C 1
ATOM 802 O O . ASP A 1 103 ? 5.520 -16.930 2.949 1.00 74.69 103 ASP A O 1
ATOM 806 N N . SER A 1 104 ? 5.725 -14.721 3.229 1.00 71.50 104 SER A N 1
ATOM 807 C CA . SER A 1 104 ? 4.889 -14.643 4.432 1.00 71.50 104 SER A CA 1
ATOM 808 C C . SER A 1 104 ? 3.410 -14.942 4.178 1.00 71.50 104 SER A C 1
ATOM 810 O O . SER A 1 104 ? 2.680 -15.228 5.122 1.00 71.50 104 SER A O 1
ATOM 812 N N . ALA A 1 105 ? 2.956 -14.831 2.933 1.00 73.06 105 ALA A N 1
ATOM 813 C CA . ALA A 1 105 ? 1.589 -15.078 2.498 1.00 73.06 105 ALA A CA 1
ATOM 814 C C . ALA A 1 105 ? 1.420 -16.410 1.769 1.00 73.06 105 ALA A C 1
ATOM 816 O O . ALA A 1 105 ? 0.289 -16.874 1.628 1.00 73.06 105 ALA A O 1
ATOM 817 N N . ARG A 1 106 ? 2.521 -17.033 1.339 1.00 72.56 106 ARG A N 1
ATOM 818 C CA . ARG A 1 106 ? 2.499 -18.372 0.757 1.00 72.56 106 ARG A CA 1
ATOM 819 C C . ARG A 1 106 ? 2.209 -19.376 1.864 1.00 72.56 106 ARG A C 1
ATOM 821 O O . ARG A 1 106 ? 2.915 -19.431 2.871 1.00 72.56 106 ARG A O 1
ATOM 828 N N . VAL A 1 107 ? 1.137 -20.144 1.691 1.00 59.72 107 VAL A N 1
ATOM 829 C CA . VAL A 1 107 ? 0.888 -21.325 2.516 1.00 59.72 107 VAL A CA 1
ATOM 830 C C . VAL A 1 107 ? 2.029 -22.284 2.203 1.00 59.72 107 VAL A C 1
ATOM 832 O O . VAL A 1 107 ? 2.139 -22.762 1.081 1.00 59.72 107 VAL A O 1
ATOM 835 N N . LYS A 1 108 ? 2.935 -22.491 3.158 1.00 49.16 108 LYS A N 1
ATOM 836 C CA . LYS A 1 108 ? 3.815 -23.652 3.096 1.00 49.16 108 LYS A CA 1
ATOM 837 C C . LYS A 1 108 ? 2.927 -24.851 3.392 1.00 49.16 108 LYS A C 1
ATOM 839 O O . LYS A 1 108 ? 2.251 -24.845 4.421 1.00 49.16 108 LYS A O 1
ATOM 844 N N . ASP A 1 109 ? 2.893 -25.827 2.495 1.00 44.22 109 ASP A N 1
ATOM 845 C CA . ASP A 1 109 ? 2.253 -27.129 2.699 1.00 44.22 109 ASP A CA 1
ATOM 846 C C . ASP A 1 109 ? 3.015 -27.953 3.763 1.00 44.22 109 ASP A C 1
ATOM 848 O O . ASP A 1 109 ? 3.469 -29.063 3.507 1.00 44.22 109 ASP A O 1
ATOM 852 N N . ASP A 1 110 ? 3.191 -27.393 4.961 1.00 43.12 110 ASP A N 1
ATOM 853 C CA . ASP A 1 110 ? 3.703 -28.079 6.142 1.00 43.12 110 ASP A CA 1
ATOM 854 C C . ASP A 1 110 ? 2.493 -28.392 7.049 1.00 43.12 110 ASP A C 1
ATOM 856 O O . ASP A 1 110 ? 1.926 -27.475 7.653 1.00 43.12 110 ASP A O 1
ATOM 860 N N . PRO A 1 111 ? 2.045 -29.659 7.156 1.00 42.12 111 PRO A N 1
ATOM 861 C CA . PRO A 1 111 ? 0.820 -30.041 7.873 1.00 42.12 111 PRO A CA 1
ATOM 862 C C . PRO A 1 111 ? 0.885 -29.924 9.415 1.00 42.12 111 PRO A C 1
ATOM 864 O O . PRO A 1 111 ? 0.009 -30.454 10.092 1.00 42.12 111 PRO A O 1
ATOM 867 N N . GLU A 1 112 ? 1.873 -29.232 9.993 1.00 47.56 112 GLU A N 1
ATOM 868 C CA . GLU A 1 112 ? 2.201 -29.292 11.433 1.00 47.56 112 GLU A CA 1
ATOM 869 C C . GLU A 1 112 ? 2.179 -27.946 12.194 1.00 47.56 112 GLU A C 1
ATOM 871 O O . GLU A 1 112 ? 2.704 -27.859 13.298 1.00 47.56 112 GLU A O 1
ATOM 876 N N . SER A 1 113 ? 1.579 -26.871 11.663 1.00 43.00 113 SER A N 1
ATOM 877 C CA . SER A 1 113 ? 1.551 -25.567 12.374 1.00 43.00 113 SER A CA 1
ATOM 878 C C . SER A 1 113 ? 0.158 -24.961 12.582 1.00 43.00 113 SER A C 1
ATOM 880 O O . SER A 1 113 ? -0.015 -23.747 12.709 1.00 43.00 113 SER A O 1
ATOM 882 N N . VAL A 1 114 ? -0.864 -25.811 12.659 1.00 47.78 114 VAL A N 1
ATOM 883 C CA . VAL A 1 114 ? -2.077 -25.470 13.411 1.00 47.78 114 VAL A CA 1
ATOM 884 C C . VAL A 1 114 ? -1.812 -25.846 14.869 1.00 47.78 114 VAL A C 1
ATOM 886 O O . VAL A 1 114 ? -1.235 -26.895 15.095 1.00 47.78 114 VAL A O 1
ATOM 889 N N . GLU A 1 115 ? -2.221 -25.008 15.826 1.00 50.22 115 GLU A N 1
ATOM 890 C CA . GLU A 1 115 ? -2.029 -25.165 17.289 1.00 50.22 115 GLU A CA 1
ATOM 891 C C . GLU A 1 115 ? -0.823 -24.444 17.931 1.00 50.22 115 GLU A C 1
ATOM 893 O O . GLU A 1 115 ? -0.057 -25.076 18.635 1.00 50.22 115 GLU A O 1
ATOM 898 N N . ASP A 1 116 ? -0.676 -23.117 17.779 1.00 45.31 116 ASP A N 1
ATOM 899 C CA . ASP A 1 116 ? -0.277 -22.252 18.921 1.00 45.31 116 ASP A CA 1
ATOM 900 C C . ASP A 1 116 ? -0.435 -20.753 18.581 1.00 45.31 116 ASP A C 1
ATOM 902 O O . ASP A 1 116 ? 0.482 -20.098 18.091 1.00 45.31 116 ASP A O 1
ATOM 906 N N . ALA A 1 117 ? -1.629 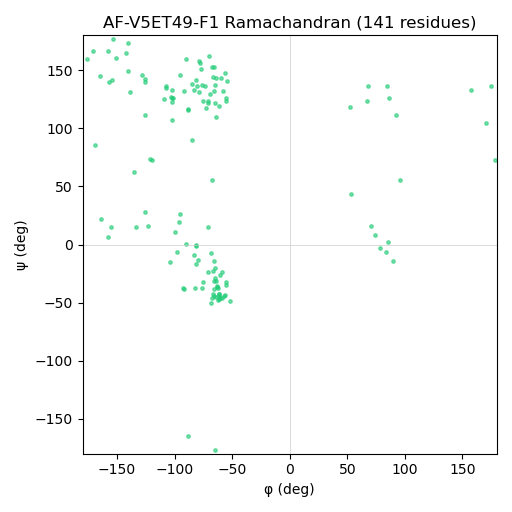-20.180 18.764 1.00 42.16 117 ALA A N 1
ATOM 907 C CA . ALA A 1 117 ? -1.783 -18.713 18.804 1.00 42.16 117 ALA A CA 1
ATOM 908 C C . ALA A 1 117 ? -3.053 -18.232 19.528 1.00 42.16 117 ALA A C 1
ATOM 910 O O . ALA A 1 117 ? -3.349 -17.038 19.509 1.00 42.16 117 ALA A O 1
ATOM 911 N N . ASP A 1 118 ? -3.808 -19.136 20.150 1.00 47.41 118 ASP A N 1
ATOM 912 C CA . ASP A 1 118 ? -5.042 -18.822 20.870 1.00 47.41 118 ASP A CA 1
ATOM 913 C C . ASP A 1 118 ? -4.869 -19.282 22.319 1.00 47.41 118 ASP A C 1
ATOM 915 O O . ASP A 1 118 ? -5.301 -20.367 22.685 1.00 47.41 118 ASP A O 1
ATOM 919 N N . GLN A 1 119 ? -4.064 -18.531 23.086 1.00 45.38 119 GLN A N 1
ATOM 920 C CA . GLN A 1 119 ? -3.970 -18.573 24.557 1.00 45.38 119 GLN A CA 1
ATOM 921 C C . GLN A 1 119 ? -2.900 -17.578 25.049 1.00 45.38 119 GLN A C 1
ATOM 923 O O . GLN A 1 119 ? -1.810 -17.960 25.469 1.00 45.38 119 GLN A O 1
ATOM 928 N N . LYS A 1 120 ? -3.182 -16.267 24.998 1.00 41.97 120 LYS A N 1
ATOM 929 C CA . LYS A 1 120 ? -2.480 -15.293 25.868 1.00 41.97 120 LYS A CA 1
ATOM 930 C C . LYS A 1 120 ? -3.231 -13.990 26.175 1.00 41.97 120 LYS A C 1
ATOM 932 O O . LYS A 1 120 ? -2.640 -13.074 26.733 1.00 41.97 120 LYS A O 1
ATOM 937 N N . GLU A 1 121 ? -4.536 -13.931 25.914 1.00 41.16 121 GLU A N 1
ATOM 938 C CA . GLU A 1 121 ? -5.427 -12.856 26.380 1.00 41.16 121 GLU A CA 1
ATOM 939 C C . GLU A 1 121 ? -6.542 -13.447 27.263 1.00 41.16 121 GLU A C 1
ATOM 941 O O . GLU A 1 121 ? -7.673 -13.569 26.812 1.00 41.16 121 GLU A O 1
ATOM 946 N N . ALA A 1 122 ? -6.243 -13.881 28.499 1.00 40.56 122 ALA A N 1
ATOM 947 C CA . ALA A 1 122 ? -7.298 -14.255 29.466 1.00 40.56 122 ALA A CA 1
ATOM 948 C C . ALA A 1 122 ? -6.863 -14.371 30.950 1.00 40.56 122 ALA A C 1
ATOM 950 O O . ALA A 1 122 ? -7.529 -15.078 31.701 1.00 40.56 122 ALA A O 1
ATOM 951 N N . ALA A 1 123 ? -5.768 -13.747 31.413 1.00 40.00 123 ALA A N 1
ATOM 952 C CA . ALA A 1 123 ? -5.281 -13.995 32.788 1.00 40.00 123 ALA A CA 1
ATOM 953 C C . ALA A 1 123 ? -4.904 -12.763 33.632 1.00 40.00 123 ALA A C 1
ATOM 955 O O . ALA A 1 123 ? -4.282 -12.930 34.676 1.00 40.00 123 ALA A O 1
ATOM 956 N N . GLU A 1 124 ? -5.294 -11.542 33.257 1.00 41.78 124 GLU A N 1
ATOM 957 C CA . GLU A 1 124 ? -5.056 -10.374 34.122 1.00 41.78 124 GLU A CA 1
ATOM 958 C C . GLU A 1 124 ? -6.286 -9.466 34.214 1.00 41.78 124 GLU A C 1
ATOM 960 O O . GLU A 1 124 ? -6.286 -8.313 33.798 1.00 41.78 124 GLU A O 1
ATOM 965 N N . ALA A 1 125 ? -7.377 -10.006 34.752 1.00 45.22 125 ALA A N 1
ATOM 966 C CA . ALA A 1 125 ? -8.410 -9.211 35.401 1.00 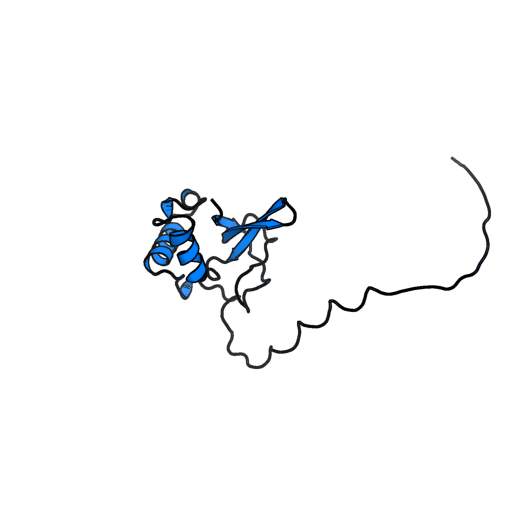45.22 125 ALA A CA 1
ATOM 967 C C . ALA A 1 125 ? -9.190 -10.102 36.376 1.00 45.22 125 ALA A C 1
ATOM 969 O O . ALA A 1 125 ? -9.538 -11.224 36.028 1.00 45.22 125 ALA A O 1
ATOM 970 N N . VAL A 1 126 ? -9.506 -9.532 37.546 1.00 39.38 126 VAL A N 1
ATOM 971 C CA . VAL A 1 126 ? -10.385 -9.999 38.643 1.00 39.38 126 VAL A CA 1
ATOM 972 C C . VAL A 1 126 ? -9.683 -10.807 39.771 1.00 39.38 126 VAL A C 1
ATOM 974 O O . VAL A 1 126 ? -9.301 -11.937 39.520 1.00 39.38 126 VAL A O 1
ATOM 977 N N . LEU A 1 127 ? -9.491 -10.421 41.055 1.00 42.12 127 LEU A N 1
ATOM 978 C CA . LEU A 1 127 ? -9.721 -9.262 41.964 1.00 42.12 127 LEU A CA 1
ATOM 979 C C . LEU A 1 127 ? -8.970 -9.548 43.336 1.00 42.12 127 LEU A C 1
ATOM 981 O O . LEU A 1 127 ? -8.578 -10.694 43.551 1.00 42.12 127 LEU A O 1
ATOM 985 N N . PRO A 1 128 ? -8.775 -8.560 44.261 1.00 51.69 128 PRO A N 1
ATOM 986 C CA . PRO A 1 128 ? -8.059 -8.629 45.581 1.00 51.69 128 PRO A CA 1
ATOM 987 C C . PRO A 1 128 ? -9.008 -9.066 46.753 1.00 51.69 128 PRO A C 1
ATOM 989 O O . PRO A 1 128 ? -10.097 -9.509 46.385 1.00 51.69 128 PRO A O 1
ATOM 992 N N . PRO A 1 129 ? -8.768 -8.954 48.109 1.00 49.94 129 PRO A N 1
ATOM 993 C CA . PRO A 1 129 ? -7.701 -8.332 48.954 1.00 49.94 129 PRO A CA 1
ATOM 994 C C . PRO A 1 129 ? -7.246 -9.128 50.236 1.00 49.94 129 PRO A C 1
ATOM 996 O O . PRO A 1 129 ? -7.875 -10.112 50.593 1.00 49.94 129 PRO A O 1
ATOM 999 N N . SER A 1 130 ? -6.196 -8.682 50.967 1.00 39.09 130 SER A N 1
ATOM 1000 C CA . SER A 1 130 ? -6.016 -8.744 52.461 1.00 39.09 130 SER A CA 1
ATOM 1001 C C . SER A 1 130 ? -4.567 -8.341 52.840 1.00 39.09 130 SER A C 1
ATOM 1003 O O . SER A 1 130 ? -3.634 -9.013 52.427 1.00 39.09 130 SER A O 1
ATOM 1005 N N . SER A 1 131 ? -4.258 -7.152 53.380 1.00 39.97 131 SER A N 1
ATOM 1006 C CA . SER A 1 131 ? -4.412 -6.615 54.755 1.00 39.97 131 SER A CA 1
ATOM 1007 C C . SER A 1 131 ? -3.260 -6.930 55.740 1.00 39.97 131 SER A C 1
ATOM 1009 O O . SER A 1 131 ? -3.023 -8.097 56.032 1.00 39.97 131 SER A O 1
ATOM 1011 N N . ALA A 1 132 ? -2.731 -5.849 56.348 1.00 37.16 132 ALA A N 1
ATOM 1012 C CA . ALA A 1 132 ? -1.924 -5.718 57.585 1.00 37.16 132 ALA A CA 1
ATOM 1013 C C . ALA A 1 132 ? -0.396 -5.935 57.480 1.00 37.16 132 ALA A C 1
ATOM 1015 O O . ALA A 1 132 ? 0.043 -6.908 56.891 1.00 37.16 132 ALA A O 1
ATOM 1016 N N . SER A 1 133 ? 0.498 -5.137 58.081 1.00 39.62 133 SER A N 1
ATOM 1017 C CA . SER A 1 133 ? 0.455 -3.863 58.833 1.00 39.62 133 SER A CA 1
ATOM 1018 C C . SER A 1 133 ? 1.907 -3.454 59.171 1.00 39.62 133 SER A C 1
ATOM 1020 O O . SER A 1 133 ? 2.742 -4.344 59.284 1.00 39.62 133 SER A O 1
ATOM 1022 N N . ALA A 1 134 ? 2.123 -2.156 59.463 1.00 34.03 134 ALA A N 1
ATOM 1023 C CA . ALA A 1 134 ? 3.220 -1.566 60.273 1.00 34.03 134 ALA A CA 1
ATOM 1024 C C . ALA A 1 134 ? 4.661 -1.644 59.690 1.00 34.03 134 ALA A C 1
ATOM 1026 O O . ALA A 1 134 ? 5.069 -2.664 59.169 1.00 34.03 134 ALA A O 1
ATOM 1027 N N . GLU A 1 135 ? 5.537 -0.632 59.699 1.00 35.75 135 GLU A N 1
ATOM 1028 C CA . GLU A 1 135 ? 5.691 0.592 60.495 1.00 35.75 135 GLU A CA 1
ATOM 1029 C C . GLU A 1 135 ? 6.680 1.545 59.773 1.00 35.75 135 GLU A C 1
ATOM 1031 O O . GLU A 1 135 ? 7.655 1.108 59.161 1.00 35.75 135 GLU A O 1
ATOM 1036 N N . SER A 1 136 ? 6.456 2.858 59.865 1.00 41.59 136 SER A N 1
ATOM 1037 C CA . SER A 1 136 ? 7.427 3.921 59.529 1.00 41.59 136 SER A CA 1
ATOM 1038 C C . SER A 1 136 ? 8.448 4.065 60.672 1.00 41.59 136 SER A C 1
ATOM 1040 O O . SER A 1 136 ? 8.058 3.822 61.813 1.00 41.59 136 SER A O 1
ATOM 1042 N N . PRO A 1 137 ? 9.682 4.588 60.464 1.00 44.88 137 PRO A N 1
ATOM 1043 C CA . PRO A 1 137 ? 9.858 6.014 60.792 1.00 44.88 137 PRO A CA 1
ATOM 1044 C C . PRO A 1 137 ? 10.977 6.803 60.045 1.00 44.88 137 PRO A C 1
ATOM 1046 O O . PRO A 1 137 ? 12.115 6.382 59.896 1.00 44.88 137 PRO A O 1
ATOM 1049 N N . THR A 1 138 ? 10.636 8.062 59.728 1.00 37.25 138 THR A N 1
ATOM 1050 C CA . THR A 1 138 ? 11.387 9.325 59.964 1.00 37.25 138 THR A CA 1
ATOM 1051 C C . THR A 1 138 ? 12.724 9.686 59.270 1.00 37.25 138 THR A C 1
ATOM 1053 O O . THR A 1 138 ? 13.769 9.112 59.531 1.00 37.25 138 THR A O 1
ATOM 1056 N N . LYS A 1 139 ? 12.682 10.859 58.597 1.00 43.50 139 LYS A N 1
ATOM 1057 C CA . LYS A 1 139 ? 13.630 12.009 58.651 1.00 43.50 139 LYS A CA 1
ATOM 1058 C C . LYS A 1 139 ? 15.140 11.739 58.439 1.00 43.50 139 LYS A C 1
ATOM 1060 O O . LYS A 1 139 ? 15.814 11.312 59.368 1.00 43.50 139 LYS A O 1
ATOM 1065 N N . LYS A 1 140 ? 15.725 12.340 57.386 1.00 44.16 140 LYS A N 1
ATOM 1066 C CA . LYS A 1 140 ? 16.600 13.541 57.494 1.00 44.16 140 LYS A CA 1
ATOM 1067 C C . LYS A 1 140 ? 17.243 13.960 56.161 1.00 44.16 140 LYS A C 1
ATOM 1069 O O . LYS A 1 140 ? 17.791 13.169 55.413 1.00 44.16 140 LYS A O 1
ATOM 1074 N N . LYS A 1 141 ? 17.203 15.276 55.976 1.00 39.59 141 LYS A N 1
ATOM 1075 C CA . LYS A 1 141 ? 17.982 16.164 55.105 1.00 39.59 141 LYS A CA 1
ATOM 1076 C C . LYS A 1 141 ? 19.500 16.001 55.337 1.00 39.59 141 LYS A C 1
ATOM 1078 O O . LYS A 1 141 ? 19.884 15.935 56.506 1.00 39.59 141 LYS A O 1
ATOM 1083 N N . ARG A 1 142 ? 20.316 16.033 54.269 1.00 41.56 142 ARG A N 1
ATOM 1084 C CA . ARG A 1 142 ? 21.722 16.526 54.145 1.00 41.56 142 ARG A CA 1
ATOM 1085 C C . ARG A 1 142 ? 22.389 15.844 52.934 1.00 41.56 142 ARG A C 1
ATOM 1087 O O . ARG A 1 142 ? 22.282 14.633 52.826 1.00 41.56 142 ARG A O 1
ATOM 1094 N N . GLY A 1 143 ? 23.081 16.537 52.039 1.00 45.16 143 GLY A N 1
ATOM 1095 C CA . GLY A 1 143 ? 23.438 17.955 51.976 1.00 45.16 143 GLY A CA 1
ATOM 1096 C C . GLY A 1 143 ? 23.923 18.319 50.582 1.00 45.16 143 GLY A C 1
ATOM 1097 O O . GLY A 1 143 ? 23.700 17.499 49.665 1.00 45.16 143 GLY A O 1
#

InterPro domains:
  IPR001510 Zinc finger, PARP-type [PF00645] (6-91)
  IPR001510 Zinc finger, PARP-type [PS50064] (3-95)
  IPR001510 Zinc finger, PARP-type [SM01336] (6-92)
  IPR036957 Zinc finger, PARP-type superfamily [G3DSA:3.30.1740.10] (1-115)

Nearest PDB structures (foldseek):
  4dqy-assembly2_D  TM=7.895E-01  e=4.750E-06  Homo sapiens
  7s6h-assembly1_A  TM=7.982E-01  e=7.983E-06  Homo sapiens
  7s6h-assembly2_C  TM=7.898E-01  e=7.481E-06  Homo sapiens
  7s6m-assembly2_A  TM=7.725E-01  e=9.698E-06  Homo sapiens
  1uw0-assembly1_A  TM=6.786E-01  e=1.685E-04  Homo sapiens

Solvent-accessible surface area (backbone atoms only — not comparable to full-atom values): 8972 Å² total; per-residue (Å²): 127,59,49,37,40,45,59,30,88,45,66,78,52,43,17,71,28,60,82,64,22,40,62,42,68,43,46,57,69,40,55,27,38,30,35,62,41,74,56,94,90,42,79,45,69,52,36,19,45,50,42,45,48,49,41,68,53,51,47,42,44,32,71,74,70,63,43,80,49,62,78,76,38,44,46,39,86,80,46,56,74,71,56,43,52,49,49,48,50,20,62,74,72,38,36,57,58,77,86,57,38,47,76,58,50,51,80,70,97,61,98,78,77,78,91,86,86,89,84,86,88,86,86,89,81,92,83,91,91,87,88,90,78,89,82,86,85,81,89,82,91,87,130

Radius of gyration: 23.82 Å; Cα contacts (8 Å, |Δi|>4): 195; chains: 1; bounding box: 40×48×76 Å

pLDDT: mean 78.54, std 21.49, range [34.03, 96.81]

Secondary structure (DSSP, 8-state):
--EEEEE-SSS--B--SSTTTTTPBPPTT-EEEEEEEEETTEEEEEEEEGGG--HHHHHHHHHHS---SGGGSBTGGGS-HHHHHHHHHHHHHSS--GGGS-TTTS----TT--SSSS-SSSSS-------------------